Protein AF-A0A7S0A416-F1 (afdb_monomer_lite)

pLDDT: mean 71.27, std 23.58, range [31.06, 96.0]

Secondary structure (DSSP, 8-state):
------------SHHHHHHHHHHHTT-GGGTT--S-S-TTT----EEEE-GGGSBTTB-HHHHHH-S-EEEETTT--EE--HHHHHHHHHHHHHHHHHTTT-----S-------------------S--------S------

Sequence (142 aa):
AIPGVHYRLLATDADAQFAELLEVFNLQGLLDLGMSRCGICNGSQWRTMQPSEVVGHVPQAVIESESEFYQCGCCGQIFWAGEKYATTMDSLRAVMHTRAGTNSLSPCDTTGTSSRRAERRANWRSLGLSLLLLPGALWERL

Radius of gyration: 21.92 Å; chains: 1; bounding box: 55×37×56 Å

Foldseek 3Di:
DPDDDDDDQPDDDPLSSVLVCCVVVVCPVVLVVPQCADPPPRARAKDKDALVVCVPPDDPVCSVVFGIWMAGPPPGDIDGCPPVNVVVSVSNVVSNVVPVPDDPDDDDDDDDDDDDDDDDPPPPPDDDDDDDDDDDDDDDDD

Structure (mmCIF, N/CA/C/O backbone):
data_AF-A0A7S0A416-F1
#
_entry.id   AF-A0A7S0A416-F1
#
loop_
_atom_site.group_PDB
_atom_site.id
_atom_site.type_symbol
_atom_site.label_atom_id
_atom_site.label_alt_id
_atom_site.label_comp_id
_atom_site.label_asym_id
_atom_site.label_entity_id
_atom_site.label_seq_id
_atom_site.pdbx_PDB_ins_code
_atom_site.Cartn_x
_atom_site.Cartn_y
_atom_site.Cartn_z
_atom_site.occupancy
_atom_site.B_iso_or_equiv
_atom_site.auth_seq_id
_atom_site.auth_comp_id
_atom_site.auth_asym_id
_atom_site.auth_atom_id
_atom_site.pdbx_PDB_model_num
ATOM 1 N N . ALA A 1 1 ? -3.803 -17.149 -29.196 1.00 55.62 1 ALA A N 1
ATOM 2 C CA . ALA A 1 1 ? -2.960 -16.145 -28.519 1.00 55.62 1 ALA A CA 1
ATOM 3 C C . ALA A 1 1 ? -3.816 -14.912 -28.293 1.00 55.62 1 ALA A C 1
ATOM 5 O O . ALA A 1 1 ? -4.463 -14.485 -29.240 1.00 55.62 1 ALA A O 1
ATOM 6 N N . ILE A 1 2 ? -3.902 -14.401 -27.065 1.00 52.41 2 ILE A N 1
ATOM 7 C CA . ILE A 1 2 ? -4.578 -13.121 -26.818 1.00 52.41 2 ILE A CA 1
ATOM 8 C C . ILE A 1 2 ? -3.721 -12.048 -27.511 1.00 52.41 2 ILE A C 1
ATOM 10 O O . ILE A 1 2 ? -2.522 -12.005 -27.228 1.00 52.41 2 ILE A O 1
ATOM 14 N N . PRO A 1 3 ? -4.255 -11.242 -28.446 1.00 64.75 3 PRO A N 1
ATOM 15 C CA . PRO A 1 3 ? -3.498 -10.142 -29.029 1.00 64.75 3 PRO A CA 1
ATOM 16 C C . PRO A 1 3 ? -3.133 -9.170 -27.907 1.00 64.75 3 PRO A C 1
ATOM 18 O O . PRO A 1 3 ? -4.014 -8.635 -27.239 1.00 64.75 3 PRO A O 1
ATOM 21 N N . GLY A 1 4 ? -1.841 -8.981 -27.665 1.00 73.50 4 GLY A N 1
ATOM 22 C CA . GLY A 1 4 ? -1.363 -8.126 -26.590 1.00 73.50 4 GLY A CA 1
ATOM 23 C C . GLY A 1 4 ? 0.066 -7.678 -26.840 1.00 73.50 4 GLY A C 1
ATOM 24 O O . GLY A 1 4 ? 0.899 -8.442 -27.332 1.00 73.50 4 GLY A O 1
ATOM 25 N N . VAL A 1 5 ? 0.340 -6.423 -26.499 1.00 82.81 5 VAL A N 1
ATOM 26 C CA . VAL A 1 5 ? 1.704 -5.909 -26.393 1.00 82.81 5 VAL A CA 1
ATOM 27 C C . VAL A 1 5 ? 2.275 -6.444 -25.085 1.00 82.81 5 VAL A C 1
ATOM 29 O O . VAL A 1 5 ? 1.658 -6.297 -24.033 1.00 82.81 5 VAL A O 1
ATOM 32 N N . HIS A 1 6 ? 3.430 -7.099 -25.155 1.00 86.75 6 HIS A N 1
ATOM 33 C CA . HIS A 1 6 ? 4.157 -7.561 -23.979 1.00 86.75 6 HIS A CA 1
ATOM 34 C C . HIS A 1 6 ? 5.395 -6.692 -23.784 1.00 86.75 6 HIS A C 1
ATOM 36 O O . HIS A 1 6 ? 6.079 -6.349 -24.746 1.00 86.75 6 HIS A O 1
ATOM 42 N N . TYR A 1 7 ? 5.689 -6.364 -22.531 1.00 91.12 7 TYR A N 1
ATOM 43 C CA . TYR A 1 7 ? 6.950 -5.752 -22.143 1.00 91.12 7 TYR A CA 1
ATOM 44 C C . TYR A 1 7 ? 7.803 -6.800 -21.432 1.00 91.12 7 TYR A C 1
ATOM 46 O O . TYR A 1 7 ? 7.325 -7.478 -20.520 1.00 91.12 7 TYR A O 1
ATOM 54 N N . ARG A 1 8 ? 9.051 -6.970 -21.872 1.00 93.81 8 ARG A N 1
ATOM 55 C CA . ARG A 1 8 ? 10.005 -7.884 -21.240 1.00 93.81 8 ARG A CA 1
ATOM 56 C C . ARG A 1 8 ? 10.924 -7.075 -20.340 1.00 93.81 8 ARG A C 1
ATOM 58 O O . ARG A 1 8 ? 11.666 -6.245 -20.850 1.00 93.81 8 ARG A O 1
ATOM 65 N N . LEU A 1 9 ? 10.921 -7.412 -19.054 1.00 95.00 9 LEU A N 1
ATOM 66 C CA . LEU A 1 9 ? 11.860 -6.863 -18.084 1.00 95.00 9 LEU A CA 1
ATOM 67 C C . LEU A 1 9 ? 13.305 -7.115 -18.525 1.00 95.00 9 LEU A C 1
ATOM 69 O O . LEU A 1 9 ? 13.677 -8.247 -18.865 1.00 95.00 9 LEU A O 1
ATOM 73 N N . LEU A 1 10 ? 14.099 -6.054 -18.538 1.00 95.19 10 LEU A N 1
ATOM 74 C CA . LEU A 1 10 ? 15.516 -6.087 -18.880 1.00 95.19 10 LEU A CA 1
ATOM 75 C C . LEU A 1 10 ? 16.374 -6.294 -17.632 1.00 95.19 10 LEU A C 1
ATOM 77 O O . LEU A 1 10 ? 17.389 -6.994 -17.693 1.00 95.19 10 LEU A O 1
ATOM 81 N N . ALA A 1 11 ? 15.953 -5.730 -16.501 1.00 93.69 11 ALA A N 1
ATOM 82 C CA . ALA A 1 11 ? 16.575 -5.949 -15.209 1.00 93.69 11 ALA A CA 1
ATOM 83 C C . ALA A 1 11 ? 16.429 -7.404 -14.731 1.00 93.69 11 ALA A C 1
ATOM 85 O O . ALA A 1 11 ? 15.480 -8.121 -15.063 1.00 93.69 11 ALA A O 1
ATOM 86 N N . THR A 1 12 ? 17.392 -7.842 -13.918 1.00 92.69 12 THR A N 1
ATOM 87 C CA . THR A 1 12 ? 17.469 -9.228 -13.422 1.00 92.69 12 THR A CA 1
ATOM 88 C C . THR A 1 12 ? 17.247 -9.349 -11.918 1.00 92.69 12 THR A C 1
ATOM 90 O O . THR A 1 12 ? 16.840 -10.415 -11.461 1.00 92.69 12 THR A O 1
ATOM 93 N N . ASP A 1 13 ? 17.461 -8.276 -11.156 1.00 93.25 13 ASP A N 1
ATOM 94 C CA . ASP A 1 13 ? 17.105 -8.184 -9.742 1.00 93.25 13 ASP A CA 1
ATOM 95 C C . ASP A 1 13 ? 15.739 -7.506 -9.545 1.00 93.25 13 ASP A C 1
ATOM 97 O O . ASP A 1 13 ? 15.301 -6.697 -10.362 1.00 93.25 13 ASP A O 1
ATOM 101 N N . ALA A 1 14 ? 15.057 -7.861 -8.454 1.00 88.69 14 ALA A N 1
ATOM 102 C CA . ALA A 1 14 ? 13.674 -7.456 -8.206 1.00 88.69 14 ALA A CA 1
ATOM 103 C C . ALA A 1 14 ? 13.508 -5.936 -8.039 1.00 88.69 14 ALA A C 1
ATOM 105 O O . ALA A 1 14 ? 12.550 -5.367 -8.561 1.00 88.69 14 ALA A O 1
ATOM 106 N N . ASP A 1 15 ? 14.448 -5.276 -7.361 1.00 87.06 15 ASP A N 1
ATOM 107 C CA . ASP A 1 15 ? 14.381 -3.836 -7.101 1.00 87.06 15 ASP A CA 1
ATOM 108 C C . ASP A 1 15 ? 14.549 -3.043 -8.403 1.00 87.06 15 ASP A C 1
ATOM 110 O O . ASP A 1 15 ? 13.764 -2.136 -8.702 1.00 87.06 15 ASP A O 1
ATOM 114 N N . ALA A 1 16 ? 15.519 -3.426 -9.238 1.00 89.12 16 ALA A N 1
ATOM 115 C CA . ALA A 1 16 ? 15.721 -2.800 -10.536 1.00 89.12 16 ALA A CA 1
ATOM 116 C C . ALA A 1 16 ? 14.573 -3.084 -11.512 1.00 89.12 16 ALA A C 1
ATOM 118 O O . ALA A 1 16 ? 14.230 -2.181 -12.279 1.00 89.12 16 ALA A O 1
ATOM 119 N N . GLN A 1 17 ? 13.975 -4.282 -11.465 1.00 92.31 17 GLN A N 1
ATOM 120 C CA . GLN A 1 17 ? 12.771 -4.622 -12.233 1.00 92.31 17 GLN A CA 1
ATOM 121 C C . GLN A 1 17 ? 11.585 -3.759 -11.819 1.00 92.31 17 GLN A C 1
ATOM 123 O O . GLN A 1 17 ? 10.868 -3.243 -12.672 1.00 92.31 17 GLN A O 1
ATOM 128 N N . PHE A 1 18 ? 11.382 -3.572 -10.517 1.00 89.06 18 PHE A N 1
ATOM 129 C CA . PHE A 1 18 ? 10.296 -2.740 -10.025 1.00 89.06 18 PHE A CA 1
ATOM 130 C C . PHE A 1 18 ? 10.472 -1.284 -10.464 1.00 89.06 18 PHE A C 1
ATOM 132 O O . PHE A 1 18 ? 9.549 -0.702 -11.030 1.00 89.06 18 PHE A O 1
ATOM 139 N N . ALA A 1 19 ? 11.672 -0.720 -10.312 1.00 87.19 19 ALA A N 1
ATOM 140 C CA . ALA A 1 19 ? 11.953 0.625 -10.806 1.00 87.19 19 ALA A CA 1
ATOM 141 C C . ALA A 1 19 ? 11.808 0.753 -12.336 1.00 87.19 19 ALA A C 1
ATOM 143 O O . ALA A 1 19 ? 11.313 1.775 -12.802 1.00 87.19 19 ALA A O 1
ATOM 144 N N . GLU A 1 20 ? 12.190 -0.268 -13.111 1.00 91.50 20 GLU A N 1
ATOM 145 C CA . GLU A 1 20 ? 11.972 -0.312 -14.567 1.00 91.50 20 GLU A CA 1
ATOM 146 C C . GLU A 1 20 ? 10.476 -0.243 -14.912 1.00 91.50 20 GLU A C 1
ATOM 148 O O . GLU A 1 20 ? 10.083 0.537 -15.776 1.00 91.50 20 GLU A O 1
ATOM 153 N N . LEU A 1 21 ? 9.621 -0.986 -14.197 1.00 91.44 21 LEU A N 1
ATOM 154 C CA . LEU A 1 21 ? 8.169 -0.919 -14.392 1.00 91.44 21 LEU A CA 1
ATOM 155 C C . LEU A 1 21 ? 7.605 0.464 -14.064 1.00 91.44 21 LEU A C 1
ATOM 157 O O . LEU A 1 21 ? 6.779 0.979 -14.817 1.00 91.44 21 LEU A O 1
ATOM 161 N N . LEU A 1 22 ? 8.039 1.069 -12.955 1.00 88.31 22 LEU A N 1
ATOM 162 C CA . LEU A 1 22 ? 7.575 2.405 -12.580 1.00 88.31 22 LEU A CA 1
ATOM 163 C C . LEU A 1 22 ? 7.920 3.436 -13.657 1.00 88.31 22 LEU A C 1
ATOM 165 O O . LEU A 1 22 ? 7.074 4.263 -13.988 1.00 88.31 22 LEU A O 1
ATOM 169 N N . GLU A 1 23 ? 9.128 3.359 -14.215 1.00 87.62 23 GLU A N 1
ATOM 170 C CA . GLU A 1 23 ? 9.616 4.253 -15.265 1.00 87.62 23 GLU A CA 1
ATOM 171 C C . GLU A 1 23 ? 8.883 4.056 -16.591 1.00 87.62 23 GLU A C 1
ATOM 173 O O . GLU A 1 23 ? 8.269 4.990 -17.105 1.00 87.62 23 GLU A O 1
ATOM 178 N N . VAL A 1 24 ? 8.891 2.833 -17.116 1.00 92.25 24 VAL A N 1
ATOM 179 C CA . VAL A 1 24 ? 8.352 2.507 -18.446 1.00 92.25 24 VAL A CA 1
ATOM 180 C C . VAL A 1 24 ? 6.853 2.773 -18.533 1.00 92.25 24 VAL A C 1
ATOM 182 O O . VAL A 1 24 ? 6.360 3.205 -19.576 1.00 92.25 24 VAL A O 1
ATOM 185 N N . PHE A 1 25 ? 6.125 2.528 -17.442 1.00 90.06 25 PHE A N 1
ATOM 186 C CA . PHE A 1 25 ? 4.676 2.703 -17.387 1.00 90.06 25 PHE A CA 1
ATOM 187 C C . PHE A 1 25 ? 4.238 4.006 -16.703 1.00 90.06 25 PHE A C 1
ATOM 189 O O . PHE A 1 25 ? 3.036 4.222 -16.550 1.00 90.06 25 PHE A O 1
ATOM 196 N N . ASN A 1 26 ? 5.180 4.878 -16.320 1.00 88.06 26 ASN A N 1
ATOM 197 C CA . ASN A 1 26 ? 4.920 6.169 -15.671 1.00 88.06 26 ASN A CA 1
ATOM 198 C C . ASN A 1 26 ? 3.999 6.058 -14.434 1.00 88.06 26 ASN A C 1
ATOM 200 O O . ASN A 1 26 ? 2.997 6.765 -14.303 1.00 88.06 26 ASN A O 1
ATOM 204 N N . LEU A 1 27 ? 4.308 5.112 -13.541 1.00 85.38 27 LEU A N 1
ATOM 205 C CA . LEU A 1 27 ? 3.472 4.760 -12.383 1.00 85.38 27 LEU A CA 1
ATOM 206 C C . LEU A 1 27 ? 3.887 5.472 -11.087 1.00 85.38 27 LEU A C 1
ATOM 208 O O . LEU A 1 27 ? 3.299 5.216 -10.038 1.00 85.38 27 LEU A O 1
ATOM 212 N N . GLN A 1 28 ? 4.885 6.358 -11.124 1.00 79.88 28 GLN A N 1
ATOM 213 C CA . GLN A 1 28 ? 5.454 6.985 -9.926 1.00 79.88 28 GLN A CA 1
ATOM 214 C C . GLN A 1 28 ? 4.399 7.757 -9.123 1.00 79.88 28 GLN A C 1
ATOM 216 O O . GLN A 1 28 ? 4.375 7.656 -7.902 1.00 79.88 28 GLN A O 1
ATOM 221 N N . GLY A 1 29 ? 3.481 8.456 -9.801 1.00 74.50 29 GLY A N 1
ATOM 222 C CA . GLY A 1 29 ? 2.403 9.213 -9.152 1.00 74.50 29 GLY A CA 1
ATOM 223 C C . GLY A 1 29 ? 1.278 8.357 -8.554 1.00 74.50 29 GLY A C 1
ATOM 224 O O . GLY A 1 29 ? 0.408 8.890 -7.873 1.00 74.50 29 GLY A O 1
ATOM 225 N N . LEU A 1 30 ? 1.262 7.040 -8.803 1.00 72.75 30 LEU A N 1
ATOM 226 C CA . LEU A 1 30 ? 0.248 6.134 -8.248 1.00 72.75 30 LEU A CA 1
ATOM 227 C C . LEU A 1 30 ? 0.648 5.552 -6.890 1.00 72.75 30 LEU A C 1
ATOM 229 O O . LEU A 1 30 ? -0.209 5.027 -6.182 1.00 72.75 30 LEU A O 1
ATOM 233 N N . LEU A 1 31 ? 1.926 5.631 -6.519 1.00 66.44 31 LEU A N 1
ATOM 234 C CA . LEU A 1 31 ? 2.430 5.049 -5.273 1.00 66.44 31 LEU A CA 1
ATOM 235 C C . LEU A 1 31 ? 2.030 5.859 -4.034 1.00 66.44 31 LEU A C 1
ATOM 237 O O . LEU A 1 31 ? 1.942 5.299 -2.943 1.00 66.44 31 LEU A O 1
ATOM 241 N N . ASP A 1 32 ? 1.692 7.135 -4.220 1.00 65.38 32 ASP A N 1
ATOM 242 C CA . ASP A 1 32 ? 1.168 8.000 -3.160 1.00 65.38 32 ASP A CA 1
ATOM 243 C C . ASP A 1 32 ? -0.319 7.734 -2.859 1.00 65.38 32 ASP A C 1
ATOM 245 O O . ASP A 1 32 ? -0.834 8.167 -1.830 1.00 65.38 32 ASP A O 1
ATOM 249 N N . LEU A 1 33 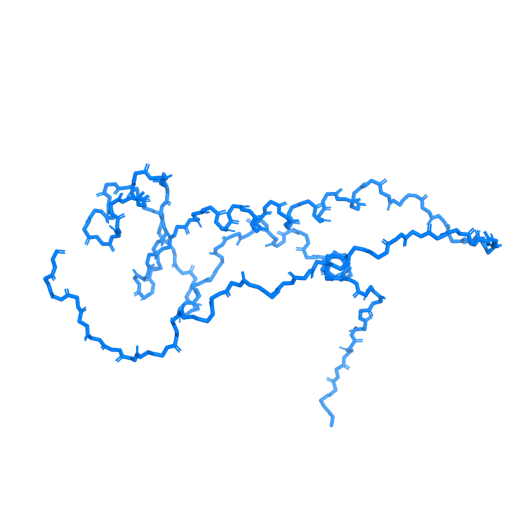? -1.020 6.972 -3.712 1.00 64.75 33 LEU A N 1
ATOM 250 C CA . LEU A 1 33 ? -2.448 6.644 -3.569 1.00 64.75 33 LEU A CA 1
ATOM 251 C C . LEU A 1 33 ? -2.706 5.512 -2.560 1.00 64.75 33 LEU A C 1
ATOM 253 O O . LEU A 1 33 ? -3.604 4.693 -2.777 1.00 64.75 33 LEU A O 1
ATOM 257 N N . GLY A 1 34 ? -1.899 5.425 -1.499 1.00 65.38 34 GLY A N 1
ATOM 258 C CA . GLY A 1 34 ? -1.987 4.389 -0.470 1.00 65.38 34 GLY A CA 1
ATOM 259 C C . GLY A 1 34 ? -3.434 4.056 -0.084 1.00 65.38 34 GLY A C 1
ATOM 260 O O . GLY A 1 34 ? -4.310 4.917 -0.067 1.00 65.38 34 GLY A O 1
ATOM 261 N N . MET A 1 35 ? -3.693 2.776 0.191 1.00 65.12 35 MET A N 1
ATOM 262 C CA . MET A 1 35 ? -5.027 2.263 0.518 1.00 65.12 35 MET A CA 1
ATOM 263 C C . MET A 1 35 ? -6.126 2.564 -0.513 1.00 65.12 35 MET A C 1
ATOM 265 O O . MET A 1 35 ? -7.256 2.903 -0.178 1.00 65.12 35 MET A O 1
ATOM 269 N N . SER A 1 36 ? -5.852 2.386 -1.800 1.00 73.56 36 SER A N 1
ATOM 270 C CA . SER A 1 36 ? -6.885 2.580 -2.822 1.00 73.56 36 SER A CA 1
ATOM 271 C C . SER A 1 36 ? -7.999 1.521 -2.771 1.00 73.56 36 SER A C 1
ATOM 273 O O . SER A 1 36 ? -9.139 1.821 -3.138 1.00 73.56 36 SER A O 1
ATOM 275 N N . ARG A 1 37 ? -7.709 0.287 -2.329 1.00 89.38 37 ARG A N 1
ATOM 276 C CA . ARG A 1 37 ? -8.651 -0.849 -2.329 1.00 89.38 37 ARG A CA 1
ATOM 277 C C . ARG A 1 37 ? -8.440 -1.796 -1.155 1.00 89.38 37 ARG A C 1
ATOM 279 O O . ARG A 1 37 ? -7.314 -2.035 -0.729 1.00 89.38 37 ARG A O 1
ATOM 286 N N . CYS A 1 38 ? -9.531 -2.359 -0.646 1.00 91.25 38 CYS A N 1
ATOM 287 C CA . CYS A 1 38 ? -9.498 -3.338 0.432 1.00 91.25 38 CYS A CA 1
ATOM 288 C C . CYS A 1 38 ? -8.899 -4.669 -0.047 1.00 91.25 38 CYS A C 1
ATOM 290 O O . CYS A 1 38 ? -9.414 -5.270 -0.987 1.00 91.25 38 CYS A O 1
ATOM 292 N N . GLY A 1 39 ? -7.888 -5.189 0.655 1.00 89.81 39 GLY A N 1
ATOM 293 C CA . GLY A 1 39 ? -7.287 -6.494 0.344 1.00 89.81 39 GLY A CA 1
ATOM 294 C C . GLY A 1 39 ? -8.201 -7.708 0.581 1.00 89.81 39 GLY A C 1
ATOM 295 O O . GLY A 1 39 ? -7.855 -8.807 0.166 1.00 89.81 39 GLY A O 1
ATOM 296 N N . ILE A 1 40 ? -9.357 -7.520 1.233 1.00 94.88 40 ILE A N 1
ATOM 297 C CA . ILE A 1 40 ? -10.332 -8.588 1.512 1.00 94.88 40 ILE A CA 1
ATOM 298 C C . ILE A 1 40 ? -11.486 -8.586 0.503 1.00 94.88 40 ILE A C 1
ATOM 300 O O . ILE A 1 40 ? -11.805 -9.627 -0.059 1.00 94.88 40 ILE A O 1
ATOM 304 N N . CYS A 1 41 ? -12.125 -7.432 0.271 1.00 95.62 41 CYS A N 1
ATOM 305 C CA . CYS A 1 41 ? -13.325 -7.339 -0.577 1.00 95.62 41 CYS A CA 1
ATOM 306 C C . CYS A 1 41 ? -13.145 -6.514 -1.860 1.00 95.62 41 CYS A C 1
ATOM 308 O O . CYS A 1 41 ? -14.092 -6.375 -2.628 1.00 95.62 41 CYS A O 1
ATOM 310 N N . ASN A 1 42 ? -11.964 -5.929 -2.084 1.00 94.12 42 ASN A N 1
ATOM 311 C CA . ASN A 1 42 ? -11.678 -5.001 -3.185 1.00 94.12 42 ASN A CA 1
ATOM 312 C C . ASN A 1 42 ? -12.556 -3.727 -3.213 1.00 94.12 42 ASN A C 1
ATOM 314 O O . ASN A 1 42 ? -12.603 -3.017 -4.216 1.00 94.12 42 ASN A O 1
ATOM 318 N N . GLY A 1 43 ? -13.247 -3.411 -2.114 1.00 94.12 43 GLY A N 1
ATOM 319 C CA . GLY A 1 43 ? -13.993 -2.163 -1.954 1.00 94.12 43 GLY A CA 1
ATOM 320 C C . GLY A 1 43 ? -13.074 -0.939 -1.908 1.00 94.12 43 GLY A C 1
ATOM 321 O O . GLY A 1 43 ? -11.916 -1.038 -1.503 1.00 94.12 43 GLY A O 1
ATOM 322 N N . SER A 1 44 ? -13.590 0.220 -2.318 1.00 92.81 44 SER A N 1
ATOM 323 C CA . SER A 1 44 ? -12.853 1.495 -2.351 1.00 92.81 44 SER A CA 1
ATOM 324 C C . SER A 1 44 ? -13.273 2.483 -1.260 1.00 92.81 44 SER A C 1
ATOM 326 O O . SER A 1 44 ? -12.775 3.604 -1.224 1.00 92.81 44 SER A O 1
ATOM 328 N N . GLN A 1 45 ? -14.236 2.106 -0.417 1.00 93.06 45 GLN A N 1
ATOM 329 C CA . GLN A 1 45 ? -14.726 2.946 0.672 1.00 93.06 45 GLN A CA 1
ATOM 330 C C . GLN A 1 45 ? -13.860 2.740 1.909 1.00 93.06 45 GLN A C 1
ATOM 332 O O . GLN A 1 45 ? -13.649 1.599 2.332 1.00 93.06 45 GLN A O 1
ATOM 337 N N . TRP A 1 46 ? -13.417 3.842 2.507 1.00 92.62 46 TRP A N 1
ATOM 338 C CA . TRP A 1 46 ? -12.522 3.839 3.656 1.00 92.62 46 TRP A CA 1
ATOM 339 C C . TRP A 1 46 ? -12.962 4.827 4.717 1.00 92.62 46 TRP A C 1
ATOM 341 O O . TRP A 1 46 ? -13.499 5.893 4.412 1.00 92.62 46 TRP A O 1
ATOM 351 N N . ARG A 1 47 ? -12.680 4.464 5.962 1.00 93.69 47 ARG A N 1
ATOM 352 C CA . ARG A 1 47 ? -12.794 5.327 7.126 1.00 93.69 47 ARG A CA 1
ATOM 353 C C . ARG A 1 47 ? -11.494 5.255 7.916 1.00 93.69 47 ARG A C 1
ATOM 355 O O . ARG A 1 47 ? -11.076 4.167 8.303 1.00 93.69 47 ARG A O 1
ATOM 362 N N . THR A 1 48 ? -10.895 6.411 8.171 1.00 93.38 48 THR A N 1
ATOM 363 C CA . THR A 1 48 ? -9.824 6.554 9.158 1.00 93.38 48 THR A CA 1
ATOM 364 C C . THR A 1 48 ? -10.422 6.513 10.560 1.00 93.38 48 THR A C 1
ATOM 366 O O . THR A 1 48 ? -11.469 7.118 10.802 1.00 93.38 48 THR A O 1
ATOM 369 N N . MET A 1 49 ? -9.775 5.783 11.460 1.00 93.62 49 MET A N 1
ATOM 370 C CA . MET A 1 49 ? -10.197 5.575 12.840 1.00 93.62 49 MET A CA 1
ATOM 371 C C . MET A 1 49 ? -9.050 5.878 13.801 1.00 93.62 49 MET A C 1
ATOM 373 O O . MET A 1 49 ? -7.885 5.605 13.504 1.00 93.62 49 MET A O 1
ATOM 377 N N . GLN A 1 50 ? -9.401 6.403 14.969 1.00 95.06 50 GLN A N 1
ATOM 378 C CA . GLN A 1 50 ? -8.478 6.644 16.071 1.00 95.06 50 GLN A CA 1
ATOM 379 C C . GLN A 1 50 ? -8.332 5.407 16.972 1.00 95.06 50 GLN A C 1
ATOM 381 O O . GLN A 1 50 ? -9.241 4.572 17.015 1.00 95.06 50 GLN A O 1
ATOM 386 N N . PRO A 1 51 ? -7.246 5.304 17.767 1.00 94.75 51 PRO A N 1
ATOM 387 C CA . PRO A 1 51 ? -7.023 4.178 18.679 1.00 94.75 51 PRO A CA 1
ATOM 388 C C . PRO A 1 51 ? -8.198 3.912 19.634 1.00 94.75 51 PRO A C 1
ATOM 390 O O . PRO A 1 51 ? -8.524 2.764 19.927 1.00 94.75 51 PRO A O 1
ATOM 393 N N . SER A 1 52 ? -8.892 4.966 20.075 1.00 95.12 52 SER A N 1
ATOM 394 C CA . SER A 1 52 ? -10.067 4.856 20.948 1.00 95.12 52 SER A CA 1
ATOM 395 C C . SER A 1 52 ? -11.275 4.182 20.288 1.00 95.12 52 SER A C 1
ATOM 397 O O . SER A 1 52 ? -12.114 3.629 20.993 1.00 95.12 52 SER A O 1
ATOM 399 N N . GLU A 1 53 ? -11.378 4.205 18.958 1.00 94.94 53 GLU A N 1
ATOM 400 C CA . GLU A 1 53 ? -12.502 3.631 18.207 1.00 94.94 53 GLU A CA 1
ATOM 401 C C . GLU A 1 53 ? -12.328 2.130 17.926 1.00 94.94 53 GLU A C 1
ATOM 403 O O . GLU A 1 53 ? -13.285 1.466 17.531 1.00 94.94 53 GLU A O 1
ATOM 408 N N . VAL A 1 54 ? -11.119 1.590 18.112 1.00 94.19 54 VAL A N 1
ATOM 409 C CA . VAL A 1 54 ? -10.780 0.190 17.794 1.00 94.19 54 VAL A CA 1
ATOM 410 C C . VAL A 1 54 ? -10.554 -0.678 19.037 1.00 94.19 54 VAL A C 1
ATOM 412 O O . VAL A 1 54 ? -10.236 -1.866 18.922 1.00 94.19 54 VAL A O 1
ATOM 415 N N . VAL A 1 55 ? -10.752 -0.110 20.231 1.00 93.44 55 VAL A N 1
ATOM 416 C CA . VAL A 1 55 ? -10.658 -0.827 21.510 1.00 93.44 55 VAL A CA 1
ATOM 417 C C . VAL A 1 55 ? -11.631 -2.006 21.522 1.00 93.44 55 VAL A C 1
ATOM 419 O O . VAL A 1 55 ? -12.818 -1.853 21.247 1.00 93.44 55 VAL A O 1
ATOM 422 N N . GLY A 1 56 ? -11.118 -3.199 21.828 1.00 92.69 56 GLY A N 1
ATOM 423 C CA . GLY A 1 56 ? -11.898 -4.442 21.830 1.00 92.69 56 GLY A CA 1
ATOM 424 C C . GLY A 1 56 ? -12.074 -5.098 20.455 1.00 92.69 56 GLY A C 1
ATOM 425 O O . GLY A 1 56 ? -12.567 -6.221 20.389 1.00 92.69 56 GLY A O 1
ATOM 426 N N . HIS A 1 57 ? -11.638 -4.451 19.369 1.00 91.25 57 HIS A N 1
ATOM 427 C CA . HIS A 1 57 ? -11.640 -5.024 18.015 1.00 91.25 57 HIS A CA 1
ATOM 428 C C . HIS A 1 57 ? -10.249 -5.450 17.534 1.00 91.25 57 HIS A C 1
ATOM 430 O O . HIS A 1 57 ? -10.134 -6.289 16.640 1.00 91.25 57 HIS A O 1
ATOM 436 N N . VAL A 1 58 ? -9.195 -4.876 18.114 1.00 92.25 58 VAL A N 1
ATOM 437 C CA . VAL A 1 58 ? -7.794 -5.101 17.741 1.00 92.25 58 VAL A CA 1
ATOM 438 C C . VAL A 1 58 ? -6.982 -5.409 19.010 1.00 92.25 58 VAL A C 1
ATOM 440 O O . VAL A 1 58 ? -7.337 -4.906 20.080 1.00 92.25 58 VAL A O 1
ATOM 443 N N . PRO A 1 59 ? -5.913 -6.233 18.949 1.00 93.44 59 PRO A N 1
ATOM 444 C CA . PRO A 1 59 ? -5.067 -6.495 20.110 1.00 93.44 59 PRO A CA 1
ATOM 445 C C . PRO A 1 59 ? -4.514 -5.214 20.744 1.00 93.44 59 PRO A C 1
ATOM 447 O O . PRO A 1 59 ? -4.022 -4.331 20.046 1.00 93.44 59 PRO A O 1
ATOM 450 N N . GLN A 1 60 ? -4.525 -5.156 22.076 1.00 92.44 60 GLN A N 1
ATOM 451 C CA . GLN A 1 60 ? -4.128 -3.976 22.851 1.00 92.44 60 GLN A CA 1
ATOM 452 C C . GLN A 1 60 ? -2.722 -3.458 22.498 1.00 92.44 60 GLN A C 1
ATOM 454 O O . GLN A 1 60 ? -2.533 -2.258 22.344 1.00 92.44 60 GLN A O 1
ATOM 459 N N . ALA A 1 61 ? -1.760 -4.359 22.277 1.00 92.12 61 ALA A N 1
ATOM 460 C CA . ALA A 1 61 ? -0.394 -3.990 21.902 1.00 92.12 61 ALA A CA 1
ATOM 461 C C . ALA A 1 61 ? -0.318 -3.175 20.596 1.00 92.12 61 ALA A C 1
ATOM 463 O O . ALA A 1 61 ? 0.570 -2.345 20.443 1.00 92.12 61 ALA A O 1
ATOM 464 N N . VAL A 1 62 ? -1.255 -3.391 19.666 1.00 92.00 62 VAL A N 1
ATOM 465 C CA . VAL A 1 62 ? -1.339 -2.625 18.414 1.00 92.00 62 VAL A CA 1
ATOM 466 C C . VAL A 1 62 ? -1.922 -1.237 18.672 1.00 92.00 62 VAL A C 1
ATOM 468 O O . VAL A 1 62 ? -1.458 -0.258 18.106 1.00 92.00 62 VAL A O 1
ATOM 471 N N . ILE A 1 63 ? -2.925 -1.135 19.547 1.00 93.12 63 ILE A N 1
ATOM 472 C CA . ILE A 1 63 ? -3.526 0.148 19.949 1.00 93.12 63 ILE A CA 1
ATOM 473 C C . ILE A 1 63 ? -2.478 1.045 20.618 1.00 93.12 63 ILE A C 1
ATOM 475 O O . ILE A 1 63 ? -2.502 2.261 20.458 1.00 93.12 63 ILE A O 1
ATOM 479 N N . GLU A 1 64 ? -1.548 0.439 21.351 1.00 92.56 64 GLU A N 1
ATOM 480 C CA . GLU A 1 64 ? -0.444 1.141 22.005 1.00 92.56 64 GLU A CA 1
ATOM 481 C C . GLU A 1 64 ? 0.666 1.563 21.031 1.00 92.56 64 GLU A C 1
ATOM 483 O O . GLU A 1 64 ? 1.350 2.552 21.297 1.00 92.56 64 GLU A O 1
ATOM 488 N N . SER A 1 65 ? 0.855 0.843 19.917 1.00 90.31 65 SER A N 1
ATOM 489 C CA . SER A 1 65 ? 1.924 1.119 18.947 1.00 90.31 65 SER A CA 1
ATOM 490 C C . SER A 1 65 ? 1.492 1.983 17.762 1.00 90.31 65 SER A C 1
ATOM 492 O O . SER A 1 65 ? 2.329 2.669 17.178 1.00 90.31 65 SER A O 1
ATOM 494 N N . GLU A 1 66 ? 0.213 1.958 17.391 1.00 92.31 66 GLU A N 1
ATOM 495 C CA . GLU A 1 66 ? -0.300 2.615 16.189 1.00 92.31 66 GLU A CA 1
ATOM 496 C C . GLU A 1 66 ? -1.172 3.825 16.534 1.00 92.31 66 GLU A C 1
ATOM 498 O O . GLU A 1 66 ? -2.046 3.772 17.398 1.00 92.31 66 GLU A O 1
ATOM 503 N N . SER A 1 67 ? -0.980 4.923 15.803 1.00 90.81 67 SER A N 1
ATOM 504 C CA . SER A 1 67 ? -1.768 6.149 15.975 1.00 90.81 67 SER A CA 1
ATOM 505 C C . SER A 1 67 ? -2.964 6.259 15.030 1.00 90.81 67 SER A C 1
ATOM 507 O O . SER A 1 67 ? -3.808 7.123 15.233 1.00 90.81 67 SER A O 1
ATOM 509 N N . GLU A 1 68 ? -3.018 5.445 13.975 1.00 90.81 68 GLU A N 1
ATOM 510 C CA . GLU A 1 68 ? -4.038 5.536 12.930 1.00 90.81 68 GLU A CA 1
ATOM 511 C C . GLU A 1 68 ? -4.457 4.141 12.462 1.00 90.81 68 GLU A C 1
ATOM 513 O O . GLU A 1 68 ? -3.626 3.254 12.255 1.00 90.81 68 GLU A O 1
ATOM 518 N N . PHE A 1 69 ? -5.764 3.966 12.286 1.00 93.56 69 PHE A N 1
ATOM 519 C CA . PHE A 1 69 ? -6.380 2.732 11.820 1.00 93.56 69 PHE A CA 1
ATOM 520 C C . PHE A 1 69 ? -7.280 3.006 10.624 1.00 93.56 69 PHE A C 1
ATOM 522 O O . PHE A 1 69 ? -7.800 4.107 10.442 1.00 93.56 69 PHE A O 1
ATOM 529 N N . TYR A 1 70 ? -7.520 1.971 9.828 1.00 93.25 70 TYR A N 1
ATOM 530 C CA . TYR A 1 70 ? -8.289 2.094 8.602 1.00 93.25 70 TYR A CA 1
ATOM 531 C C . TYR A 1 70 ? -9.322 0.991 8.480 1.00 93.25 70 TYR A C 1
ATOM 533 O O . TYR A 1 70 ? -8.982 -0.190 8.432 1.00 93.25 70 TYR A O 1
ATOM 541 N N . GLN A 1 71 ? -10.588 1.372 8.374 1.00 94.56 71 GLN A N 1
ATOM 542 C CA . GLN A 1 71 ? -11.691 0.442 8.207 1.00 94.56 71 GLN A CA 1
ATOM 543 C C . GLN A 1 71 ? -12.263 0.508 6.796 1.00 94.56 71 GLN A C 1
ATOM 545 O O . GLN A 1 71 ? -12.579 1.582 6.278 1.00 94.56 71 GLN A O 1
ATOM 550 N N . CYS A 1 72 ? -12.451 -0.659 6.183 1.00 95.12 72 CYS A N 1
ATOM 551 C CA . CYS A 1 72 ? -13.176 -0.756 4.926 1.00 95.12 72 CYS A CA 1
ATOM 552 C C . CYS A 1 72 ? -14.667 -0.464 5.146 1.00 95.12 72 CYS A C 1
ATOM 554 O O . CYS A 1 72 ? -15.336 -1.168 5.901 1.00 95.12 72 CYS A O 1
ATOM 556 N N . GLY A 1 73 ? -15.210 0.507 4.413 1.00 93.75 73 GLY A N 1
ATOM 557 C CA . GLY A 1 73 ? -16.634 0.851 4.449 1.00 93.75 73 GLY A CA 1
ATOM 558 C C . GLY A 1 73 ? -17.557 -0.210 3.837 1.00 93.75 73 GLY A C 1
ATOM 559 O O . GLY A 1 73 ? -18.763 -0.147 4.044 1.00 93.75 73 GLY A O 1
ATOM 560 N N . CYS A 1 74 ? -17.010 -1.190 3.106 1.00 95.12 74 CYS A N 1
ATOM 561 C CA . CYS A 1 74 ? -17.794 -2.260 2.487 1.00 95.12 74 CYS A CA 1
ATOM 562 C C . CYS A 1 74 ? -17.867 -3.523 3.360 1.00 95.12 74 CYS A C 1
ATOM 564 O O . CYS A 1 74 ? -18.956 -4.036 3.592 1.00 95.12 74 CYS A O 1
ATOM 566 N N . CYS A 1 75 ? -16.725 -4.045 3.830 1.00 96.00 75 CYS A N 1
ATOM 567 C CA . CYS A 1 75 ? -16.679 -5.297 4.603 1.00 96.00 75 CYS A CA 1
ATOM 568 C C . CYS A 1 75 ? -16.342 -5.123 6.092 1.00 96.00 75 CYS A C 1
ATOM 570 O O . CYS A 1 75 ? -16.341 -6.109 6.822 1.00 96.00 75 CYS A O 1
ATOM 572 N N . GLY A 1 76 ? -16.021 -3.909 6.547 1.00 94.75 76 GLY A N 1
ATOM 573 C CA . GLY A 1 76 ? -15.721 -3.619 7.953 1.00 94.75 76 GLY A CA 1
ATOM 574 C C . GLY A 1 76 ? -14.330 -4.042 8.437 1.00 94.75 76 GLY A C 1
ATOM 575 O O . GLY A 1 76 ? -14.005 -3.781 9.593 1.00 94.75 76 GLY A O 1
ATOM 576 N N . GLN A 1 77 ? -13.498 -4.657 7.585 1.00 96.00 77 GLN A N 1
ATOM 577 C CA . GLN A 1 77 ? -12.137 -5.060 7.953 1.00 96.00 77 GLN A CA 1
ATOM 578 C C . GLN A 1 77 ? -11.303 -3.852 8.397 1.00 96.00 77 GLN A C 1
ATOM 580 O O . GLN A 1 77 ? -11.258 -2.850 7.681 1.00 96.00 77 GLN A O 1
ATOM 585 N N . ILE A 1 78 ? -10.617 -3.991 9.535 1.00 94.44 78 ILE A N 1
ATOM 586 C CA . ILE A 1 78 ? -9.700 -2.993 10.099 1.00 94.44 78 ILE A CA 1
ATOM 587 C C . ILE A 1 78 ? -8.255 -3.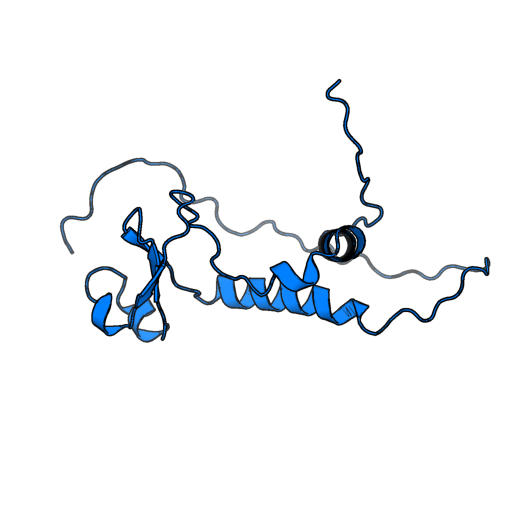366 9.737 1.00 94.44 78 ILE A C 1
ATOM 589 O O . ILE A 1 78 ? -7.870 -4.536 9.833 1.00 94.44 78 ILE A O 1
ATOM 593 N N . PHE A 1 79 ? -7.477 -2.370 9.316 1.00 92.19 79 PHE A N 1
ATOM 594 C CA . PHE A 1 79 ? -6.057 -2.447 8.974 1.00 92.19 79 PHE A CA 1
ATOM 595 C C . PHE A 1 79 ? -5.266 -1.376 9.734 1.00 92.19 79 PHE A C 1
ATOM 597 O O . PHE A 1 79 ? -5.814 -0.344 10.122 1.00 92.19 79 PHE A O 1
ATOM 604 N N . TRP A 1 80 ? -3.971 -1.620 9.899 1.00 92.06 80 TRP A N 1
ATOM 605 C CA . TRP A 1 80 ? -2.976 -0.691 10.434 1.00 92.06 80 TRP A CA 1
ATOM 606 C C . TRP A 1 80 ? -1.637 -0.970 9.744 1.00 92.06 80 TRP A C 1
ATOM 608 O O . TRP A 1 80 ? -1.463 -2.028 9.131 1.00 92.06 80 TRP A O 1
ATOM 618 N N . ALA A 1 81 ? -0.707 -0.020 9.805 1.00 82.56 81 ALA A N 1
ATOM 619 C CA . ALA A 1 81 ? 0.596 -0.154 9.168 1.00 82.56 81 ALA A CA 1
ATOM 620 C C . ALA A 1 81 ? 1.423 -1.258 9.850 1.00 82.56 81 ALA A C 1
ATOM 622 O O . ALA A 1 81 ? 1.753 -2.277 9.234 1.00 82.56 81 ALA A O 1
ATOM 623 N N . GLY A 1 82 ? 1.740 -1.096 11.134 1.00 83.81 82 GLY A N 1
ATOM 624 C CA . GLY A 1 82 ? 2.713 -1.959 11.799 1.00 83.81 82 GLY A CA 1
ATOM 625 C C . GLY A 1 82 ? 4.124 -1.873 11.189 1.00 83.81 82 GLY A C 1
ATOM 626 O O . GLY A 1 82 ? 4.366 -1.317 10.113 1.00 83.81 82 GLY A O 1
ATOM 627 N N . GLU A 1 83 ? 5.093 -2.485 11.869 1.00 77.75 83 GLU A N 1
ATOM 628 C CA . GLU A 1 83 ? 6.524 -2.395 11.526 1.00 77.75 83 GLU A CA 1
ATOM 629 C C . GLU A 1 83 ? 6.858 -2.930 10.120 1.00 77.75 83 GLU A C 1
ATOM 631 O O . GLU A 1 83 ? 7.669 -2.364 9.377 1.00 77.75 83 GLU A O 1
ATOM 636 N N . LYS A 1 84 ? 6.203 -4.024 9.719 1.00 75.75 84 LYS A N 1
ATOM 637 C CA . LYS A 1 84 ? 6.457 -4.675 8.428 1.00 75.75 84 LYS A CA 1
ATOM 638 C C . LYS A 1 84 ? 6.014 -3.810 7.249 1.00 75.75 84 LYS A C 1
ATOM 640 O O . LYS A 1 84 ? 6.699 -3.787 6.224 1.00 75.75 84 LYS A O 1
ATOM 645 N N . TYR A 1 85 ? 4.887 -3.111 7.377 1.00 77.88 85 TYR A N 1
ATOM 646 C CA . TYR A 1 85 ? 4.430 -2.179 6.350 1.00 77.88 85 TYR A CA 1
ATOM 647 C C . TYR A 1 85 ? 5.404 -1.015 6.218 1.00 77.88 85 TYR A C 1
ATOM 649 O O . TYR A 1 85 ? 5.835 -0.735 5.104 1.00 77.88 85 TYR A O 1
ATOM 657 N N . ALA A 1 86 ? 5.810 -0.406 7.340 1.00 74.62 86 ALA A N 1
ATOM 658 C CA . ALA A 1 86 ? 6.761 0.704 7.338 1.00 74.62 86 ALA A CA 1
ATOM 659 C C . ALA A 1 86 ? 8.063 0.317 6.620 1.00 74.62 86 ALA A C 1
ATOM 661 O O . ALA A 1 86 ? 8.440 0.949 5.636 1.00 74.62 86 ALA A O 1
ATOM 662 N N . THR A 1 87 ? 8.658 -0.816 7.006 1.00 78.38 87 THR A N 1
ATOM 663 C CA . THR A 1 87 ? 9.888 -1.338 6.383 1.00 78.38 87 THR A CA 1
ATOM 664 C C . THR A 1 87 ? 9.731 -1.586 4.877 1.00 78.38 87 THR A C 1
ATOM 666 O O . THR A 1 87 ? 10.621 -1.273 4.080 1.00 78.38 87 THR A O 1
ATOM 669 N N . THR A 1 88 ? 8.592 -2.152 4.466 1.00 77.50 88 THR A N 1
ATOM 670 C CA . THR A 1 88 ? 8.309 -2.435 3.04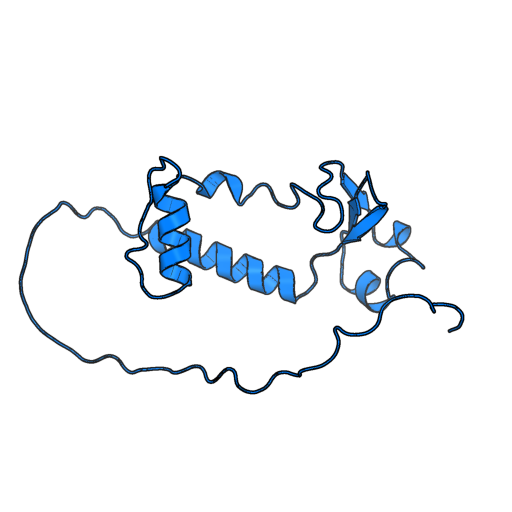9 1.00 77.50 88 THR A CA 1
ATOM 671 C C . THR A 1 88 ? 8.153 -1.138 2.258 1.00 77.50 88 THR A C 1
ATOM 673 O O . THR A 1 88 ? 8.739 -0.994 1.186 1.00 77.50 88 THR A O 1
ATOM 676 N N . MET A 1 89 ? 7.409 -0.172 2.800 1.00 75.12 89 MET A N 1
ATOM 677 C CA . MET A 1 89 ? 7.193 1.129 2.170 1.00 75.12 89 MET A CA 1
ATOM 678 C C . MET A 1 89 ? 8.487 1.939 2.069 1.00 75.12 89 MET A C 1
ATOM 680 O O . MET A 1 89 ? 8.718 2.580 1.047 1.00 75.12 89 MET A O 1
ATOM 684 N N . ASP A 1 90 ? 9.364 1.870 3.068 1.00 77.75 90 ASP A N 1
ATOM 685 C CA . ASP A 1 90 ? 10.660 2.554 3.029 1.00 77.75 90 ASP A CA 1
ATOM 686 C C . ASP A 1 90 ? 11.592 1.961 1.971 1.00 77.75 90 ASP A C 1
ATOM 688 O O . ASP A 1 90 ? 12.244 2.701 1.233 1.00 77.75 90 ASP A O 1
ATOM 692 N N . SER A 1 91 ? 11.589 0.634 1.822 1.00 76.94 91 SER A N 1
ATOM 693 C CA . SER A 1 91 ? 12.333 -0.044 0.753 1.00 76.94 91 SER A CA 1
ATOM 694 C C . SER A 1 91 ? 11.815 0.365 -0.631 1.00 76.94 91 SER A C 1
ATOM 696 O O . SER A 1 91 ? 12.603 0.694 -1.517 1.00 76.94 91 SER A O 1
ATOM 698 N N . LEU A 1 92 ? 10.489 0.433 -0.806 1.00 76.00 92 LEU A N 1
ATOM 699 C CA . LEU A 1 92 ? 9.865 0.896 -2.051 1.00 76.00 92 LEU A CA 1
ATOM 700 C C . LEU A 1 92 ? 10.248 2.347 -2.374 1.00 76.00 92 LEU A C 1
ATOM 702 O O . LEU A 1 92 ? 10.661 2.641 -3.497 1.00 76.00 92 LEU A O 1
ATOM 706 N N . ARG A 1 93 ? 10.181 3.249 -1.388 1.00 76.19 93 ARG A N 1
ATOM 707 C CA . ARG A 1 93 ? 10.603 4.650 -1.553 1.00 76.19 93 ARG A CA 1
ATOM 708 C C . ARG A 1 93 ? 12.084 4.757 -1.911 1.00 76.19 93 ARG A C 1
ATOM 710 O O . ARG A 1 93 ? 12.446 5.548 -2.781 1.00 76.19 93 ARG A O 1
ATOM 717 N N . ALA A 1 94 ? 12.947 3.950 -1.294 1.00 79.00 94 ALA A N 1
ATOM 718 C CA . ALA A 1 94 ? 14.374 3.938 -1.612 1.00 79.00 94 ALA A CA 1
ATOM 719 C C . ALA A 1 94 ? 14.625 3.578 -3.087 1.00 79.00 94 ALA A C 1
ATOM 721 O O . ALA A 1 94 ? 15.411 4.246 -3.768 1.00 79.00 94 ALA A O 1
ATOM 722 N N . VAL A 1 95 ? 13.902 2.586 -3.611 1.00 78.50 95 VAL A N 1
ATOM 723 C CA . VAL A 1 95 ? 13.961 2.204 -5.030 1.00 78.50 95 VAL A CA 1
ATOM 724 C C . VAL A 1 95 ? 13.521 3.359 -5.942 1.00 78.50 95 VAL A C 1
ATOM 726 O O . VAL A 1 95 ? 14.165 3.605 -6.963 1.00 78.50 95 VAL A O 1
ATOM 729 N N . MET A 1 96 ? 12.505 4.136 -5.550 1.00 68.88 96 MET A N 1
ATOM 730 C CA . MET A 1 96 ? 12.052 5.312 -6.311 1.00 68.88 96 MET A CA 1
ATOM 731 C C . MET A 1 96 ? 13.098 6.436 -6.363 1.00 68.88 96 MET A C 1
ATOM 733 O O . MET A 1 96 ? 13.325 7.026 -7.420 1.00 68.88 96 MET A O 1
ATOM 737 N N . HIS A 1 97 ? 13.752 6.742 -5.239 1.00 65.50 97 HIS A N 1
ATOM 738 C CA . HIS A 1 97 ? 14.687 7.872 -5.155 1.00 65.50 97 HIS A CA 1
ATOM 739 C C . HIS A 1 97 ? 16.056 7.590 -5.787 1.00 65.50 97 HIS A C 1
ATOM 741 O O . HIS A 1 97 ? 16.741 8.523 -6.208 1.00 65.50 97 HIS A O 1
ATOM 747 N N . THR A 1 98 ? 16.449 6.321 -5.913 1.00 59.12 98 THR A N 1
ATOM 748 C CA . THR A 1 98 ? 17.786 5.939 -6.401 1.00 59.12 98 THR A CA 1
ATOM 749 C C . THR A 1 98 ? 18.010 6.282 -7.886 1.00 59.12 98 THR A C 1
ATOM 751 O O . THR A 1 98 ? 19.149 6.502 -8.296 1.00 59.12 98 THR A O 1
ATOM 754 N N . ARG A 1 99 ? 16.950 6.417 -8.701 1.00 53.06 99 ARG A N 1
ATOM 755 C CA . ARG A 1 99 ? 17.069 6.784 -10.131 1.00 53.06 99 ARG A CA 1
ATOM 756 C C . ARG A 1 99 ? 16.817 8.258 -10.456 1.00 53.06 99 ARG A C 1
ATOM 758 O O . ARG A 1 99 ? 17.201 8.695 -11.535 1.00 53.06 99 ARG A O 1
ATOM 765 N N . ALA A 1 100 ? 16.312 9.063 -9.517 1.00 50.34 100 ALA A N 1
ATOM 766 C CA . ALA A 1 100 ? 16.165 10.510 -9.731 1.00 50.34 100 ALA A CA 1
ATOM 767 C C . ALA A 1 100 ? 17.518 11.244 -9.906 1.00 50.34 100 ALA A C 1
ATOM 769 O O . ALA A 1 100 ? 17.546 12.390 -10.346 1.00 50.34 100 ALA A O 1
ATOM 770 N N . GLY A 1 101 ? 18.642 10.590 -9.579 1.00 43.09 101 GLY A N 1
ATOM 771 C CA . GLY A 1 101 ? 19.995 11.146 -9.686 1.00 43.09 101 GLY A CA 1
ATOM 772 C C . GLY A 1 101 ? 20.827 10.688 -10.889 1.00 43.09 101 GLY A C 1
ATOM 773 O O . GLY A 1 101 ? 21.973 11.113 -11.007 1.00 43.09 101 GLY A O 1
ATOM 774 N N . THR A 1 102 ? 20.315 9.834 -11.781 1.00 46.03 102 THR A N 1
ATOM 775 C CA . THR A 1 102 ? 21.093 9.383 -12.950 1.00 46.03 102 THR A CA 1
ATOM 776 C C . THR A 1 102 ? 20.228 9.313 -14.200 1.00 46.03 102 THR A C 1
ATOM 778 O O . THR A 1 102 ? 19.610 8.294 -14.466 1.00 46.03 102 THR A O 1
ATOM 781 N N . ASN A 1 103 ? 20.190 10.413 -14.964 1.00 42.44 103 ASN A N 1
ATOM 782 C CA . ASN A 1 103 ? 20.348 10.388 -16.426 1.00 42.44 103 ASN A CA 1
ATOM 783 C C . ASN A 1 103 ? 20.311 11.802 -17.035 1.00 42.44 103 ASN A C 1
ATOM 785 O O . ASN A 1 103 ? 19.294 12.278 -17.526 1.00 42.44 103 ASN A O 1
ATOM 789 N N . SER A 1 104 ? 21.483 12.435 -17.104 1.00 41.34 104 SER A N 1
ATOM 790 C CA . SER A 1 104 ? 21.951 12.930 -18.400 1.00 41.34 104 SER A CA 1
ATOM 791 C C . SER A 1 104 ? 22.930 11.884 -18.917 1.00 41.34 104 SER A C 1
ATOM 793 O O . SER A 1 104 ? 24.124 11.965 -18.638 1.00 41.34 104 SER A O 1
ATOM 795 N N . LEU A 1 105 ? 22.431 10.882 -19.635 1.00 42.78 105 LEU A N 1
ATOM 796 C CA . LEU A 1 105 ? 23.275 10.044 -20.475 1.00 42.78 105 LEU A CA 1
ATOM 797 C C . LEU A 1 105 ? 22.671 10.014 -21.874 1.00 42.78 105 LEU A C 1
ATOM 799 O O . LEU A 1 105 ? 21.651 9.384 -22.139 1.00 42.78 105 LEU A O 1
ATOM 803 N N . SER A 1 106 ? 23.332 10.782 -22.736 1.00 42.09 106 SER A N 1
ATOM 804 C CA . SER A 1 106 ? 23.221 10.735 -24.188 1.00 42.09 106 SER A CA 1
ATOM 805 C C . SER A 1 106 ? 23.734 9.375 -24.695 1.00 42.09 106 SER A C 1
ATOM 807 O O . SER A 1 106 ? 24.656 8.817 -24.090 1.00 42.09 106 SER A O 1
ATOM 809 N N . PRO A 1 107 ? 23.182 8.812 -25.782 1.00 44.06 107 PRO A N 1
ATOM 810 C CA . PRO A 1 107 ? 23.529 7.472 -26.221 1.00 44.06 107 PRO A CA 1
ATOM 811 C C . PRO A 1 107 ? 24.746 7.495 -27.146 1.00 44.06 107 PRO A C 1
ATOM 813 O O . PRO A 1 107 ? 24.616 7.877 -28.302 1.00 44.06 107 PRO A O 1
ATOM 816 N N . CYS A 1 108 ? 25.892 7.047 -26.632 1.00 41.38 108 CYS A N 1
ATOM 817 C CA . CYS A 1 108 ? 26.813 6.073 -27.238 1.00 41.38 108 CYS A CA 1
ATOM 818 C C . CYS A 1 108 ? 28.224 6.261 -26.663 1.00 41.38 108 CYS A C 1
ATOM 820 O O . CYS A 1 108 ? 28.817 7.316 -26.825 1.00 41.38 108 CYS A O 1
ATOM 822 N N . ASP A 1 109 ? 28.768 5.233 -26.011 1.00 32.12 109 ASP A N 1
ATOM 823 C CA . ASP A 1 109 ? 30.122 4.776 -26.330 1.00 32.12 109 ASP A CA 1
ATOM 824 C C . ASP A 1 109 ? 30.404 3.419 -25.679 1.00 32.12 109 ASP A C 1
ATOM 826 O O . ASP A 1 109 ? 30.395 3.227 -24.464 1.00 32.12 109 ASP A O 1
ATOM 830 N N . THR A 1 110 ? 30.627 2.441 -26.548 1.00 48.00 110 THR A N 1
ATOM 831 C CA . THR A 1 110 ? 31.242 1.151 -26.254 1.00 48.00 110 THR A CA 1
ATOM 832 C C . THR A 1 110 ? 32.712 1.346 -25.905 1.00 48.00 110 THR A C 1
ATOM 834 O O . THR A 1 110 ? 33.440 1.917 -26.708 1.00 48.00 110 THR A O 1
ATOM 837 N N . THR A 1 111 ? 33.177 0.785 -24.785 1.00 36.09 111 THR A N 1
ATOM 838 C CA . THR A 1 111 ? 34.350 -0.118 -24.692 1.00 36.09 111 THR A CA 1
ATOM 839 C C . THR A 1 111 ? 34.796 -0.323 -23.236 1.00 36.09 111 THR A C 1
ATOM 841 O O . THR A 1 111 ? 34.876 0.615 -22.456 1.00 36.09 111 THR A O 1
ATOM 844 N N . GLY A 1 112 ? 35.173 -1.564 -22.898 1.00 33.38 112 GLY A N 1
ATOM 845 C CA . GLY A 1 112 ? 36.292 -1.804 -21.978 1.00 33.38 112 GLY A CA 1
ATOM 846 C C . GLY A 1 112 ? 36.003 -2.225 -20.529 1.00 33.38 112 GLY A C 1
ATOM 847 O O . GLY A 1 112 ? 35.905 -1.401 -19.635 1.00 33.38 112 GLY A O 1
ATOM 848 N N . THR A 1 113 ? 36.105 -3.540 -20.309 1.00 31.06 113 THR A N 1
ATOM 849 C CA . THR A 1 113 ? 36.899 -4.164 -19.224 1.00 31.06 113 THR A CA 1
ATOM 850 C C . THR A 1 113 ? 36.348 -4.203 -17.785 1.00 31.06 113 THR A C 1
ATOM 852 O O . THR A 1 113 ? 36.512 -3.295 -16.984 1.00 31.06 113 THR A O 1
ATOM 855 N N . SER A 1 114 ? 35.830 -5.389 -17.433 1.00 44.38 114 SER A N 1
ATOM 856 C CA . SER A 1 114 ? 36.175 -6.206 -16.249 1.00 44.38 114 SER A CA 1
ATOM 857 C C . SER A 1 114 ? 36.617 -5.487 -14.957 1.00 44.38 114 SER A C 1
ATOM 859 O O . SER A 1 114 ? 37.771 -5.081 -14.832 1.00 44.38 114 SER A O 1
ATOM 861 N N . SER A 1 115 ? 35.809 -5.602 -13.897 1.00 37.28 115 SER A N 1
ATOM 862 C CA . SER A 1 115 ? 36.320 -6.061 -12.594 1.00 37.28 115 SER A CA 1
ATOM 863 C C . SER A 1 115 ? 35.205 -6.647 -11.717 1.00 37.28 115 SER A C 1
ATOM 865 O O . SER A 1 115 ? 34.048 -6.239 -11.759 1.00 37.28 115 SER A O 1
ATOM 867 N N . ARG A 1 116 ? 35.576 -7.693 -10.977 1.00 48.50 116 ARG A N 1
ATOM 868 C CA . ARG A 1 116 ? 34.732 -8.564 -10.150 1.00 48.50 116 ARG A CA 1
ATOM 869 C C . ARG A 1 116 ? 34.031 -7.773 -9.040 1.00 48.50 116 ARG A C 1
ATOM 871 O O . ARG A 1 116 ? 34.694 -7.020 -8.330 1.00 48.50 116 ARG A O 1
ATOM 878 N N . ARG A 1 117 ? 32.747 -8.050 -8.780 1.00 38.84 117 ARG A N 1
ATOM 879 C CA . ARG A 1 117 ? 32.121 -7.705 -7.494 1.00 38.84 117 ARG A CA 1
ATOM 880 C C . ARG A 1 117 ? 31.291 -8.863 -6.957 1.00 38.84 117 ARG A C 1
ATOM 882 O O . ARG A 1 117 ? 30.508 -9.472 -7.671 1.00 38.84 117 ARG A O 1
ATOM 889 N N . ALA A 1 118 ? 31.596 -9.186 -5.707 1.00 32.28 118 ALA A N 1
ATOM 890 C CA . ALA A 1 118 ? 31.258 -10.405 -5.003 1.00 32.28 118 ALA A CA 1
ATOM 891 C C . ALA A 1 118 ? 29.751 -10.673 -4.909 1.00 32.28 118 ALA A C 1
ATOM 893 O O . ALA A 1 118 ? 28.966 -9.799 -4.543 1.00 32.28 118 ALA A O 1
ATOM 894 N N . GLU A 1 119 ? 29.390 -11.930 -5.154 1.00 37.94 119 GLU A N 1
ATOM 895 C CA . GLU A 1 119 ? 28.106 -12.510 -4.786 1.00 37.94 119 GLU A CA 1
ATOM 896 C C . GLU A 1 119 ? 27.889 -12.373 -3.271 1.00 37.94 119 GLU A C 1
ATOM 898 O O . GLU A 1 119 ? 28.605 -12.972 -2.467 1.00 37.94 119 GLU A O 1
ATOM 903 N N . ARG A 1 120 ? 26.855 -11.633 -2.861 1.00 37.19 120 ARG A N 1
ATOM 904 C CA . ARG A 1 120 ? 26.226 -11.830 -1.550 1.00 37.19 120 ARG A CA 1
ATOM 905 C C . ARG A 1 120 ? 24.916 -12.566 -1.778 1.00 37.19 120 ARG A C 1
ATOM 907 O O . ARG A 1 120 ? 23.881 -11.962 -2.031 1.00 37.19 120 ARG A O 1
ATOM 914 N N . ARG A 1 121 ? 24.970 -13.896 -1.690 1.00 36.31 121 ARG A N 1
ATOM 915 C CA . ARG A 1 121 ? 23.775 -14.733 -1.550 1.00 36.31 121 ARG A CA 1
ATOM 916 C C . ARG A 1 121 ? 23.176 -14.475 -0.168 1.00 36.31 121 ARG A C 1
ATOM 918 O O . ARG A 1 121 ? 23.718 -14.938 0.833 1.00 36.31 121 ARG A O 1
ATOM 925 N N . ALA A 1 122 ? 22.061 -13.753 -0.106 1.00 36.31 122 ALA A N 1
ATOM 926 C CA . ALA A 1 122 ? 21.201 -13.787 1.068 1.00 36.31 122 ALA A CA 1
ATOM 927 C C . ALA A 1 122 ? 20.493 -15.151 1.090 1.00 36.31 122 ALA A C 1
ATOM 929 O O . ALA A 1 122 ? 19.633 -15.453 0.264 1.00 36.31 122 ALA A O 1
ATOM 930 N N . ASN A 1 123 ? 20.938 -16.016 1.997 1.00 37.56 123 ASN A N 1
ATOM 931 C CA . ASN A 1 123 ? 20.331 -17.306 2.287 1.00 37.56 123 ASN A CA 1
ATOM 932 C C . ASN A 1 123 ? 19.031 -17.080 3.078 1.00 37.56 123 ASN A C 1
ATOM 934 O O . ASN A 1 123 ? 19.071 -16.915 4.291 1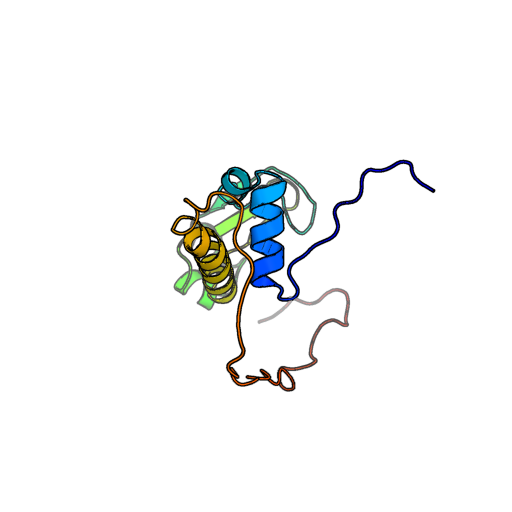.00 37.56 123 ASN A O 1
ATOM 938 N N . TRP A 1 124 ? 17.883 -17.085 2.399 1.00 33.38 124 TRP A N 1
ATOM 939 C CA . TRP A 1 124 ? 16.553 -16.952 3.016 1.00 33.38 124 TRP A CA 1
ATOM 940 C C . TRP A 1 124 ? 15.983 -18.282 3.548 1.00 33.38 124 TRP A C 1
ATOM 942 O O . TRP A 1 124 ? 14.774 -18.501 3.545 1.00 33.38 124 TRP A O 1
ATOM 952 N N . ARG A 1 125 ? 16.831 -19.205 4.020 1.00 35.69 125 ARG A N 1
ATOM 953 C CA . ARG A 1 125 ? 16.383 -20.469 4.632 1.00 35.69 125 ARG A CA 1
ATOM 954 C C . ARG A 1 125 ? 16.363 -20.378 6.154 1.00 35.69 125 ARG A C 1
ATOM 956 O O . ARG A 1 125 ? 17.116 -21.094 6.799 1.00 35.69 125 ARG A O 1
ATOM 963 N N . SER A 1 126 ? 15.496 -19.542 6.718 1.00 43.25 126 SER A N 1
ATOM 964 C CA . SER A 1 126 ? 15.006 -19.733 8.094 1.00 43.25 126 SER A CA 1
ATOM 965 C C . SER A 1 126 ? 13.999 -18.659 8.487 1.00 43.25 126 SER A C 1
ATOM 967 O O . SER A 1 126 ? 14.345 -17.778 9.258 1.00 43.25 126 SER A O 1
ATOM 969 N N . LEU A 1 127 ? 12.753 -18.738 8.026 1.00 38.41 127 LEU A N 1
ATOM 970 C CA . LEU A 1 127 ? 11.634 -18.240 8.828 1.00 38.41 127 LEU A CA 1
ATOM 971 C C . LEU A 1 127 ? 10.389 -19.083 8.532 1.00 38.41 127 LEU A C 1
ATOM 973 O O . LEU A 1 127 ? 9.778 -18.983 7.474 1.00 38.41 127 LEU A O 1
ATOM 977 N N . GLY A 1 128 ? 10.116 -19.967 9.493 1.00 34.59 128 GLY A N 1
ATOM 978 C CA . GLY A 1 128 ? 8.816 -20.509 9.878 1.00 34.59 128 GLY A CA 1
ATOM 979 C C . GLY A 1 128 ? 7.769 -20.713 8.790 1.00 34.59 128 GLY A C 1
ATOM 980 O O . GLY A 1 128 ? 6.926 -19.852 8.563 1.00 34.59 128 GLY A O 1
ATOM 981 N N . LEU A 1 129 ? 7.706 -21.941 8.270 1.00 38.62 129 LEU A N 1
ATOM 982 C CA 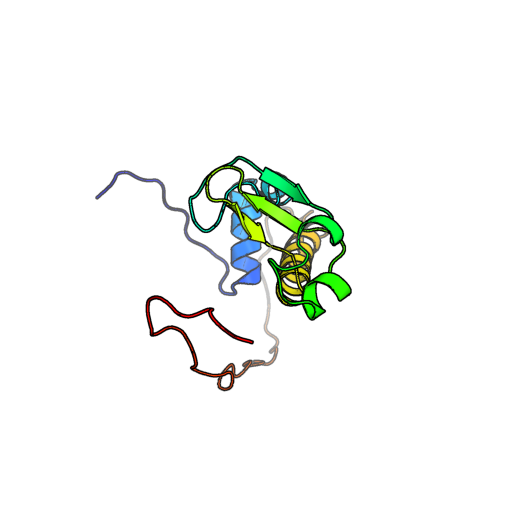. LEU A 1 129 ? 6.403 -22.568 8.061 1.00 38.62 129 LEU A CA 1
ATOM 983 C C . LEU A 1 129 ? 5.656 -22.583 9.403 1.00 38.62 129 LEU A C 1
ATOM 985 O O . LEU A 1 129 ? 6.073 -23.298 10.311 1.00 38.62 129 LEU A O 1
ATOM 989 N N . SER A 1 130 ? 4.592 -21.791 9.508 1.00 34.47 130 SER A N 1
ATOM 990 C CA . SER A 1 130 ? 3.392 -21.922 10.363 1.00 34.47 130 SER A CA 1
ATOM 991 C C . SER A 1 130 ? 2.754 -20.529 10.339 1.00 34.47 130 SER A C 1
ATOM 993 O O . SER A 1 130 ? 3.399 -19.569 10.726 1.00 34.47 130 SER A O 1
ATOM 995 N N . LEU A 1 131 ? 1.551 -20.273 9.843 1.00 34.31 131 LEU A N 1
ATOM 996 C CA . LEU A 1 131 ? 0.319 -21.009 10.052 1.00 34.31 131 LEU A CA 1
ATOM 997 C C . LEU A 1 131 ? -0.688 -20.485 9.006 1.00 34.31 131 LEU A C 1
ATOM 999 O O . LEU A 1 131 ? -1.225 -19.393 9.147 1.00 34.31 131 LEU A O 1
ATOM 1003 N N . LEU A 1 132 ? -0.917 -21.222 7.924 1.00 35.66 132 LEU A N 1
ATOM 1004 C CA . LEU A 1 132 ? -2.037 -20.970 7.009 1.00 35.66 132 LEU A CA 1
ATOM 1005 C C . LEU A 1 132 ? -2.640 -22.303 6.600 1.00 35.66 132 LEU A C 1
ATOM 1007 O O . LEU A 1 132 ? -2.647 -22.651 5.432 1.00 35.66 132 LEU A O 1
ATOM 1011 N N . LEU A 1 133 ? -3.121 -23.053 7.585 1.00 36.72 133 LEU A N 1
ATOM 1012 C CA . LEU A 1 133 ? -4.180 -24.035 7.397 1.00 36.72 133 LEU A CA 1
ATOM 1013 C C . LEU A 1 133 ? -4.912 -24.147 8.733 1.00 36.72 133 LEU A C 1
ATOM 1015 O O . LEU A 1 133 ? -4.411 -24.792 9.646 1.00 36.72 133 LEU A O 1
ATOM 1019 N N . LEU A 1 134 ? -6.047 -23.462 8.862 1.00 31.17 134 LEU A N 1
ATOM 1020 C CA . LEU A 1 134 ? -7.332 -24.071 9.218 1.00 31.17 134 LEU A CA 1
ATOM 1021 C C . LEU A 1 134 ? -8.443 -22.999 9.148 1.00 31.17 134 LEU A C 1
ATOM 1023 O O . LEU A 1 134 ? -8.229 -21.863 9.570 1.00 31.17 134 LEU A O 1
ATOM 1027 N N . PRO A 1 135 ? -9.610 -23.331 8.570 1.00 37.50 135 PRO A N 1
ATOM 1028 C CA . PRO A 1 135 ? -10.727 -22.415 8.414 1.00 37.50 135 PRO A CA 1
ATOM 1029 C C . PRO A 1 135 ? -11.609 -22.395 9.667 1.00 37.50 135 PRO A C 1
ATOM 1031 O O . PRO A 1 135 ? -11.947 -23.444 10.201 1.00 37.50 135 PRO A O 1
ATOM 1034 N N . GLY A 1 136 ? -12.077 -21.200 10.030 1.00 41.16 136 GLY A N 1
ATOM 1035 C CA . GLY A 1 136 ? -13.328 -21.016 10.760 1.00 41.16 136 GLY A CA 1
ATOM 1036 C C . GLY A 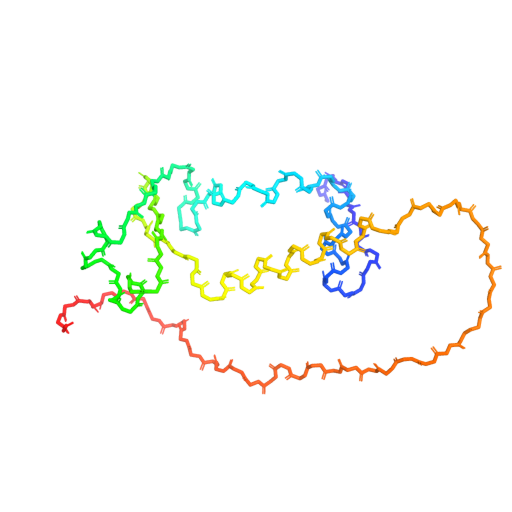1 136 ? -13.279 -21.202 12.280 1.00 41.16 136 GLY A C 1
ATOM 1037 O O . GLY A 1 136 ? -12.840 -22.218 12.795 1.00 41.16 136 GLY A O 1
ATOM 1038 N N . ALA A 1 137 ? -13.860 -20.210 12.958 1.00 42.31 137 ALA A N 1
ATOM 1039 C CA . ALA A 1 137 ? -14.506 -20.305 14.266 1.00 42.31 137 ALA A CA 1
ATOM 1040 C C . ALA A 1 137 ? -13.651 -20.757 15.465 1.00 42.31 137 ALA A C 1
ATOM 1042 O O . ALA A 1 137 ? -13.580 -21.941 15.763 1.00 42.31 137 ALA A O 1
ATOM 1043 N N . LEU A 1 138 ? -13.136 -19.787 16.231 1.00 34.47 138 LEU A N 1
ATOM 1044 C CA . LEU A 1 138 ? -13.371 -19.668 17.682 1.00 34.47 138 LEU A CA 1
ATOM 1045 C C . LEU A 1 138 ? -12.633 -18.425 18.208 1.00 34.47 138 LEU A C 1
ATOM 1047 O O . LEU A 1 138 ? -11.414 -18.431 18.329 1.00 34.47 138 LEU A O 1
ATOM 1051 N N . TRP A 1 139 ? -13.361 -17.360 18.534 1.00 39.78 139 TRP A N 1
ATOM 1052 C CA . TRP A 1 139 ? -12.864 -16.293 19.412 1.00 39.78 139 TRP A CA 1
ATOM 1053 C C . TRP A 1 139 ? -13.857 -16.064 20.554 1.00 39.78 139 TRP A C 1
ATOM 1055 O O . TRP A 1 139 ? -14.211 -14.945 20.885 1.00 39.78 139 TRP A O 1
ATOM 1065 N N . GLU A 1 140 ? -14.322 -17.141 21.185 1.00 33.59 140 GLU A N 1
ATOM 1066 C CA . GLU A 1 140 ? -14.915 -17.029 22.515 1.00 33.59 140 GLU A CA 1
ATOM 1067 C C . GLU A 1 140 ? -13.879 -17.429 23.561 1.00 33.59 140 GLU A C 1
ATOM 1069 O O . GLU A 1 140 ? -13.375 -18.551 23.546 1.00 33.59 140 GLU A O 1
ATOM 1074 N N . ARG A 1 141 ? -13.660 -16.501 24.502 1.00 35.06 141 ARG A N 1
ATOM 1075 C CA . ARG A 1 141 ? -12.874 -16.614 25.740 1.00 35.06 141 ARG A CA 1
ATOM 1076 C C . ARG A 1 141 ? -11.357 -16.536 25.554 1.00 35.06 141 ARG A C 1
ATOM 1078 O O . ARG A 1 141 ? -10.694 -17.552 25.374 1.00 35.06 141 ARG A O 1
ATOM 1085 N N . LEU A 1 142 ? -10.817 -15.330 25.725 1.00 36.38 142 LEU A N 1
ATOM 1086 C CA . LEU A 1 142 ? -10.058 -14.907 26.915 1.00 36.38 142 LEU A CA 1
ATOM 1087 C C . LEU A 1 142 ? -9.688 -13.425 26.796 1.00 36.38 142 LEU A C 1
ATOM 1089 O O . LEU A 1 142 ? -9.320 -13.006 25.678 1.00 36.38 142 LEU A O 1
#

Organism: NCBI:txid73915

InterPro domains:
  IPR002782 Mut7-C RNAse domain [PF01927] (10-88)